Protein AF-A0A1U7WVB9-F1 (afdb_monomer_lite)

InterPro domains:
  IPR006947 Alliinase, EGF-like domain [PF04863] (45-99)
  IPR037029 Alliinase, N-terminal domain superfamily [G3DSA:2.10.25.30] (43-105)

Sequence (105 aa):
MAKIQRCNYVMYLLVLILLMMNIFFFIKELESKSKCSEQEKKKLSWSQRAAEEAEAVASISCSGHGKAYLDGLVVDGIPTCECYTCYAGPDCSLLIPNCSANAFD

Secondary structure (DSSP, 8-state):
-HHHHHHHHHHHHHHHHHHHHHHHHHHHHHHHHHHHHHHHHHH-TTTHHHHHHHHHHHTS--TTSEE--TTSPEETTEEPPEEPTTEESTTS-EEPTTPPP----

Structure (mmCIF, N/CA/C/O backbone):
data_AF-A0A1U7WVB9-F1
#
_entry.id   AF-A0A1U7WVB9-F1
#
loop_
_atom_site.group_PDB
_atom_site.id
_atom_site.type_symbol
_atom_site.label_atom_id
_atom_site.label_alt_id
_atom_site.label_comp_id
_atom_site.label_asym_id
_atom_site.label_entity_id
_atom_site.label_seq_id
_atom_site.pdbx_PDB_ins_code
_atom_site.Cartn_x
_atom_site.Cartn_y
_atom_site.Cartn_z
_atom_site.occupancy
_atom_site.B_iso_or_equiv
_atom_site.auth_seq_id
_atom_site.auth_comp_id
_atom_site.auth_asym_id
_atom_site.auth_atom_id
_atom_site.pdbx_PDB_model_num
ATOM 1 N N . MET A 1 1 ? 3.423 29.322 63.194 1.00 48.53 1 MET A N 1
ATOM 2 C CA . MET A 1 1 ? 3.518 27.995 62.539 1.00 48.53 1 MET A CA 1
ATOM 3 C C . MET A 1 1 ? 2.292 27.616 61.688 1.00 48.53 1 MET A C 1
ATOM 5 O O . MET A 1 1 ? 2.461 26.871 60.738 1.00 48.53 1 MET A O 1
ATOM 9 N N . ALA A 1 2 ? 1.094 28.188 61.900 1.00 54.06 2 ALA A N 1
ATOM 10 C CA . ALA A 1 2 ? -0.109 27.863 61.105 1.00 54.06 2 ALA A CA 1
ATOM 11 C C . ALA A 1 2 ? -0.097 28.309 59.617 1.00 54.06 2 ALA A C 1
ATOM 13 O O . ALA A 1 2 ? -0.727 27.671 58.779 1.00 54.06 2 ALA A O 1
ATOM 14 N N . LYS A 1 3 ? 0.622 29.387 59.255 1.00 50.75 3 LYS A N 1
ATOM 15 C CA . LYS A 1 3 ? 0.687 29.891 57.861 1.00 50.75 3 LYS A CA 1
ATOM 16 C C . LYS A 1 3 ? 1.484 28.978 56.918 1.00 50.75 3 LYS A C 1
ATOM 18 O O . LYS A 1 3 ? 1.063 28.759 55.791 1.00 50.75 3 LYS A O 1
ATOM 23 N N . ILE A 1 4 ? 2.592 28.411 57.398 1.00 57.38 4 ILE A N 1
ATOM 24 C CA . ILE A 1 4 ? 3.473 27.529 56.611 1.00 57.38 4 ILE A CA 1
ATOM 25 C C . ILE A 1 4 ? 2.785 26.188 56.322 1.00 57.38 4 ILE A C 1
ATOM 27 O O . ILE A 1 4 ? 2.832 25.694 55.200 1.00 57.38 4 ILE A O 1
ATOM 31 N N . GLN A 1 5 ? 2.056 25.651 57.302 1.00 59.81 5 GLN A N 1
ATOM 32 C CA . GLN A 1 5 ? 1.304 24.402 57.162 1.00 59.81 5 GLN A CA 1
ATOM 33 C C . GLN A 1 5 ? 0.111 24.545 56.199 1.00 59.81 5 GLN A C 1
ATOM 35 O O . GLN A 1 5 ? -0.175 23.634 55.425 1.00 59.81 5 GLN A O 1
ATOM 40 N N . ARG A 1 6 ? -0.526 25.726 56.170 1.00 61.47 6 ARG A N 1
ATOM 41 C CA . ARG A 1 6 ? -1.595 26.063 55.218 1.00 61.47 6 ARG A CA 1
ATOM 42 C C . ARG A 1 6 ? -1.070 26.237 53.788 1.00 61.47 6 ARG A C 1
ATOM 44 O O . ARG A 1 6 ? -1.713 25.753 52.866 1.00 61.47 6 ARG A O 1
ATOM 51 N N . CYS A 1 7 ? 0.101 26.852 53.598 1.00 64.69 7 CYS A N 1
ATOM 52 C CA . CYS A 1 7 ? 0.737 26.943 52.276 1.00 64.69 7 CYS A CA 1
ATOM 53 C C . CYS A 1 7 ? 1.144 25.570 51.735 1.00 64.69 7 CYS A C 1
ATOM 55 O O . CYS A 1 7 ? 0.901 25.288 50.568 1.00 64.69 7 CYS A O 1
ATOM 57 N N . ASN A 1 8 ? 1.698 24.696 52.579 1.00 73.31 8 ASN A N 1
ATOM 58 C CA . ASN A 1 8 ? 2.087 23.351 52.153 1.00 73.31 8 ASN A CA 1
ATOM 59 C C . ASN A 1 8 ? 0.863 22.510 51.734 1.00 73.31 8 ASN A C 1
ATOM 61 O O . ASN A 1 8 ? 0.893 21.819 50.721 1.00 73.31 8 ASN A O 1
ATOM 65 N N . TYR A 1 9 ? -0.254 22.648 52.458 1.00 83.62 9 TYR A N 1
ATOM 66 C CA . TYR A 1 9 ? -1.521 21.997 52.112 1.00 83.62 9 TYR A CA 1
ATOM 67 C C . TYR A 1 9 ? -2.126 22.519 50.799 1.00 83.62 9 TYR A C 1
ATOM 69 O O . TYR A 1 9 ? -2.590 21.731 49.978 1.00 83.62 9 TYR A O 1
ATO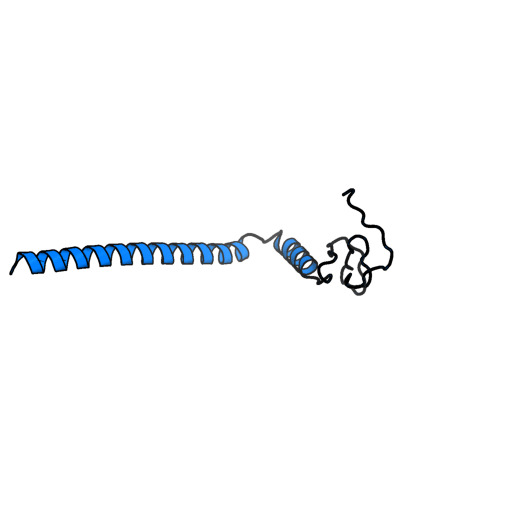M 77 N N . VAL A 1 10 ? -2.083 23.835 50.565 1.00 86.50 10 VAL A N 1
ATOM 78 C CA . VAL A 1 10 ? -2.564 24.442 49.310 1.00 86.50 10 VAL A CA 1
ATOM 79 C C . VAL A 1 10 ? -1.711 23.999 48.119 1.00 86.50 10 VAL A C 1
ATOM 81 O O . VAL A 1 10 ? -2.261 23.637 47.083 1.00 86.50 10 VAL A O 1
ATOM 84 N N . MET A 1 11 ? -0.385 23.960 48.267 1.00 85.88 11 MET A N 1
ATOM 85 C CA . MET A 1 11 ? 0.511 23.472 47.212 1.00 85.88 11 MET A CA 1
ATOM 86 C C . MET A 1 11 ? 0.264 21.995 46.894 1.00 85.88 11 MET A C 1
ATOM 88 O O . MET A 1 11 ? 0.180 21.625 45.725 1.00 85.88 11 MET A O 1
ATOM 92 N N . TYR A 1 12 ? 0.080 21.161 47.920 1.00 90.06 12 TYR A N 1
ATOM 93 C CA . TYR A 1 12 ? -0.239 19.745 47.748 1.00 9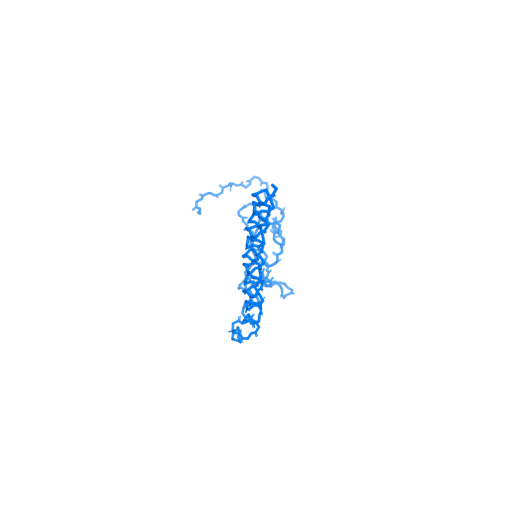0.06 12 TYR A CA 1
ATOM 94 C C . TYR A 1 12 ? -1.575 19.534 47.018 1.00 90.06 12 TYR A C 1
ATOM 96 O O . TYR A 1 12 ? -1.650 18.735 46.087 1.00 90.06 12 TYR A O 1
ATOM 104 N N . LEU A 1 13 ? -2.610 20.304 47.372 1.00 90.88 13 LEU A N 1
ATOM 105 C CA . LEU A 1 13 ? -3.906 20.271 46.687 1.00 90.88 13 LEU A CA 1
ATOM 106 C C . LEU A 1 13 ? -3.796 20.623 45.199 1.00 90.88 13 LEU A C 1
ATOM 108 O O . LEU A 1 13 ? -4.395 19.943 44.370 1.00 90.88 13 LEU A O 1
ATOM 112 N N . LEU A 1 14 ? -3.020 21.650 44.844 1.00 90.31 14 LEU A N 1
ATOM 113 C CA . LEU A 1 14 ? -2.834 22.049 43.445 1.00 90.31 14 LEU A CA 1
ATOM 114 C C . LEU A 1 14 ? -2.128 20.960 42.629 1.00 90.31 14 LEU A C 1
ATOM 116 O O . LEU A 1 14 ? -2.554 20.659 41.515 1.00 90.31 14 LEU A O 1
ATOM 120 N N . VAL A 1 15 ? -1.095 20.328 43.191 1.00 93.31 15 VAL A N 1
ATOM 121 C CA . VAL A 1 15 ? -0.387 19.217 42.533 1.00 93.31 15 VAL A CA 1
ATOM 122 C C . VAL A 1 15 ? -1.320 18.026 42.311 1.00 93.31 15 VAL A C 1
ATOM 124 O O . VAL A 1 15 ? -1.331 17.458 41.219 1.00 93.31 15 VAL A O 1
ATOM 127 N N . LEU A 1 16 ? -2.148 17.677 43.299 1.00 93.44 16 LEU A N 1
ATOM 128 C CA . LEU A 1 16 ? -3.133 16.604 43.152 1.00 93.44 16 LEU A CA 1
ATOM 129 C C . LEU A 1 16 ? -4.150 16.904 42.046 1.00 93.44 16 LEU A C 1
ATOM 131 O O . LEU A 1 16 ? -4.457 16.018 41.253 1.00 93.44 16 LEU A O 1
ATOM 135 N N . ILE A 1 17 ? -4.635 18.143 41.944 1.00 94.25 17 ILE A N 1
ATOM 136 C CA . ILE A 1 17 ? -5.577 18.536 40.886 1.00 94.25 17 ILE A CA 1
ATOM 137 C C . ILE A 1 17 ? -4.937 18.373 39.502 1.00 94.25 17 ILE A C 1
ATOM 139 O O . ILE A 1 17 ? -5.559 17.801 38.609 1.00 94.25 17 ILE A O 1
ATOM 143 N N . LEU A 1 18 ? -3.687 18.810 39.324 1.00 92.88 18 LEU A N 1
ATOM 144 C CA . LEU A 1 18 ? -2.971 18.662 38.052 1.00 92.88 18 LEU A CA 1
ATOM 145 C C . LEU A 1 18 ? -2.753 17.189 37.677 1.00 92.88 18 LEU A C 1
ATOM 147 O O . LEU A 1 18 ? -2.951 16.811 36.523 1.00 92.88 18 LEU A O 1
ATOM 151 N N . LEU A 1 19 ? -2.401 16.346 38.651 1.00 94.31 19 LEU A N 1
ATOM 152 C CA . LEU A 1 19 ? -2.256 14.905 38.437 1.00 94.31 19 LEU A CA 1
ATOM 153 C C . LEU A 1 19 ? -3.580 14.261 38.017 1.00 94.31 19 LEU A C 1
ATOM 155 O O . LEU A 1 19 ? -3.603 13.502 37.052 1.00 94.31 19 LEU A O 1
ATOM 159 N N . MET A 1 20 ? -4.685 14.601 38.682 1.00 94.69 20 MET A N 1
ATOM 160 C CA . MET A 1 20 ? -6.006 14.058 38.353 1.00 94.69 20 MET A CA 1
ATOM 161 C C . MET A 1 20 ? -6.471 14.470 36.953 1.00 94.69 20 MET A C 1
ATOM 163 O O . MET A 1 20 ? -7.012 13.635 36.230 1.00 94.69 20 MET A O 1
ATOM 167 N N . MET A 1 21 ? -6.227 15.719 36.544 1.00 91.56 21 MET A N 1
ATOM 168 C CA . MET A 1 21 ? -6.575 16.190 35.198 1.00 91.56 21 MET A CA 1
ATOM 169 C C . MET A 1 21 ? -5.754 15.484 34.115 1.00 91.56 21 MET A C 1
ATOM 171 O O . MET A 1 21 ? -6.319 15.044 33.114 1.00 91.56 21 MET A O 1
ATOM 175 N N . ASN A 1 22 ? -4.448 15.300 34.335 1.00 91.50 22 ASN A N 1
ATOM 176 C CA . ASN A 1 22 ? -3.597 14.542 33.416 1.00 91.50 22 ASN A CA 1
ATOM 177 C C . ASN A 1 22 ? -4.043 13.078 33.320 1.00 91.50 22 ASN A C 1
ATOM 179 O O . ASN A 1 22 ? -4.215 12.566 32.218 1.00 91.50 22 ASN A O 1
ATOM 183 N N . ILE A 1 23 ? -4.290 12.412 34.453 1.00 94.75 23 ILE A N 1
ATOM 184 C CA . ILE A 1 23 ? -4.767 11.021 34.483 1.00 94.75 23 ILE A CA 1
ATOM 185 C C . ILE A 1 23 ? -6.104 10.893 33.747 1.00 94.75 23 ILE A C 1
ATOM 187 O O . ILE A 1 23 ? -6.272 9.986 32.936 1.00 94.75 23 ILE A O 1
ATOM 191 N N . PHE A 1 24 ? -7.041 11.815 33.975 1.00 94.31 24 PHE A N 1
ATOM 192 C CA . PHE A 1 24 ? -8.323 11.826 33.276 1.00 94.31 24 PHE A CA 1
ATOM 193 C C . PHE A 1 24 ? -8.151 11.978 31.759 1.00 94.31 24 PHE A C 1
ATOM 195 O O . PHE A 1 24 ? -8.770 11.232 30.999 1.00 94.31 24 PHE A O 1
ATOM 202 N N . PHE A 1 25 ? -7.281 12.891 31.318 1.00 91.00 25 PHE A N 1
ATOM 203 C CA . PHE A 1 25 ? -6.965 13.084 29.903 1.00 91.00 25 PHE A CA 1
ATOM 204 C C . 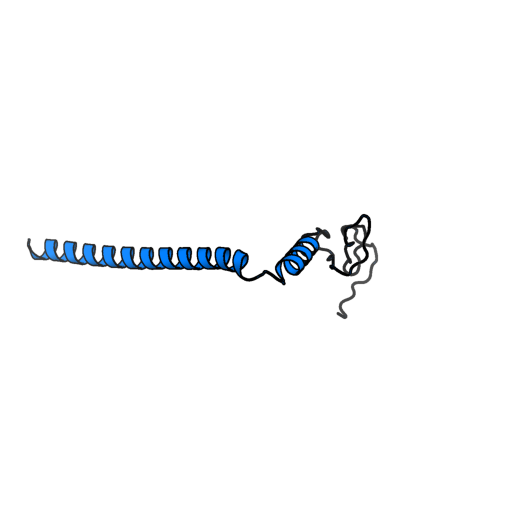PHE A 1 25 ? -6.380 11.810 29.276 1.00 91.00 25 PHE A C 1
ATOM 206 O O . PHE A 1 25 ? -6.887 11.338 28.258 1.00 91.00 25 PHE A O 1
ATOM 213 N N . PHE A 1 26 ? -5.396 11.187 29.934 1.00 88.62 26 PHE A N 1
ATOM 214 C CA . PHE A 1 26 ? -4.802 9.927 29.480 1.00 88.62 26 PHE A CA 1
ATOM 215 C C . PHE A 1 26 ? -5.824 8.784 29.408 1.00 88.62 26 PHE A C 1
ATOM 217 O O . PHE A 1 26 ? -5.835 8.040 28.429 1.00 88.62 26 PHE A O 1
ATOM 224 N N . ILE A 1 27 ? -6.715 8.648 30.398 1.00 90.00 27 ILE A N 1
ATOM 225 C CA . ILE A 1 27 ? -7.775 7.625 30.381 1.00 90.00 27 ILE A CA 1
ATOM 226 C C . ILE A 1 27 ? -8.724 7.854 29.201 1.00 90.00 27 ILE A C 1
ATOM 228 O O . ILE A 1 27 ? -9.081 6.898 28.514 1.00 90.00 27 ILE A O 1
ATOM 232 N N . LYS A 1 28 ? -9.107 9.106 28.925 1.00 89.81 28 LYS A N 1
ATOM 233 C CA . LYS A 1 28 ? -9.982 9.429 27.790 1.00 89.81 28 LYS A CA 1
ATOM 234 C C . LYS A 1 28 ? -9.327 9.179 26.441 1.00 89.81 28 LYS A C 1
ATOM 236 O O . LYS A 1 28 ? -10.000 8.706 25.528 1.00 89.81 28 LYS A O 1
ATOM 241 N N . GLU A 1 29 ? -8.030 9.422 26.317 1.00 83.69 29 GLU A N 1
ATOM 242 C CA . GLU A 1 29 ? -7.295 9.096 25.097 1.00 83.69 29 GLU A CA 1
ATOM 243 C C . GLU A 1 29 ? -7.176 7.580 24.874 1.00 83.69 29 GLU A C 1
ATOM 245 O O . GLU A 1 29 ? -7.365 7.101 23.753 1.00 83.69 29 GLU A O 1
ATOM 250 N N . LEU A 1 30 ? -6.951 6.805 25.938 1.00 79.88 30 LEU A N 1
ATOM 251 C CA . LEU A 1 30 ? -6.943 5.341 25.867 1.00 79.88 30 LEU A CA 1
ATOM 252 C C . LEU A 1 30 ? -8.328 4.770 25.518 1.00 79.88 30 LEU A C 1
ATOM 254 O O . LEU A 1 30 ? -8.421 3.858 24.698 1.00 79.88 30 LEU A O 1
ATOM 258 N N . GLU A 1 31 ? -9.401 5.336 26.077 1.00 78.94 31 GLU A N 1
ATOM 259 C CA . GLU A 1 31 ? -10.790 4.969 25.761 1.00 78.94 31 GLU A CA 1
ATOM 260 C C . GLU A 1 31 ? -11.165 5.332 24.310 1.00 78.94 31 GLU A C 1
ATOM 262 O O . GLU A 1 31 ? -11.883 4.593 23.640 1.00 78.94 31 GLU A O 1
ATOM 267 N N . SER A 1 32 ? -10.643 6.444 23.786 1.00 72.06 32 SER A N 1
ATOM 268 C CA . SER A 1 32 ? -10.823 6.839 22.383 1.00 72.06 32 SER A CA 1
ATOM 269 C C . SER A 1 32 ? -10.144 5.853 21.423 1.00 72.06 32 SER A C 1
ATOM 271 O O . SER A 1 32 ? -10.771 5.374 20.476 1.00 72.06 32 SER A O 1
ATOM 273 N N . LYS A 1 33 ? -8.891 5.463 21.705 1.00 71.25 33 LYS A N 1
ATOM 274 C CA . LYS A 1 33 ? -8.147 4.489 20.885 1.00 71.25 33 LYS A CA 1
ATOM 275 C C . LYS A 1 33 ? -8.781 3.096 20.890 1.00 71.25 33 LYS A C 1
ATOM 277 O O . LYS A 1 33 ? -8.832 2.457 19.841 1.00 71.25 33 LYS A O 1
ATOM 282 N N . SER A 1 34 ? -9.290 2.625 22.031 1.00 63.69 34 SER A N 1
ATOM 283 C CA . SER A 1 34 ? -9.961 1.317 22.106 1.00 63.69 34 SER A CA 1
ATOM 284 C C . SER A 1 34 ? -11.279 1.294 21.326 1.00 63.69 34 SER A C 1
ATOM 286 O O . SER A 1 34 ? -11.605 0.298 20.682 1.00 63.69 34 SER A O 1
ATOM 288 N N . LYS A 1 35 ? -12.009 2.413 21.307 1.00 58.47 35 LYS A N 1
ATOM 289 C CA . LYS A 1 35 ? -13.257 2.542 20.550 1.00 58.47 35 LYS A CA 1
ATOM 290 C C . LYS A 1 35 ? -13.035 2.507 19.038 1.00 58.47 35 LYS A C 1
ATOM 292 O O . LYS A 1 35 ? -13.888 1.977 18.330 1.00 58.47 35 LYS A O 1
ATOM 297 N N . CYS A 1 36 ? -11.901 3.019 18.551 1.00 56.34 36 CYS A N 1
ATOM 298 C CA . CYS A 1 36 ? -11.516 2.904 17.142 1.00 56.34 36 CYS A CA 1
ATOM 299 C C . CYS A 1 36 ? -11.283 1.443 16.738 1.00 56.34 36 CYS A C 1
ATOM 301 O O . CYS A 1 36 ? -11.859 1.014 15.744 1.00 56.34 36 CYS A O 1
ATOM 303 N N . SER A 1 37 ? -10.565 0.650 17.545 1.00 56.38 37 SER A N 1
ATOM 304 C CA . SER A 1 37 ? -10.307 -0.759 17.200 1.00 56.38 37 SER A CA 1
ATOM 305 C C . SER A 1 37 ? -11.558 -1.643 17.288 1.00 56.38 37 SER A C 1
ATOM 307 O O . SER A 1 37 ? -11.723 -2.579 16.502 1.00 56.38 37 SER A O 1
ATOM 309 N N . GLU A 1 38 ? -12.492 -1.342 18.199 1.00 52.19 38 GLU A N 1
ATOM 310 C CA . GLU A 1 38 ? -13.762 -2.072 18.272 1.00 52.19 38 GLU A CA 1
ATOM 311 C C . GLU A 1 38 ? -14.765 -1.620 17.192 1.00 52.19 38 GLU A C 1
ATOM 313 O O . GLU A 1 38 ? -15.519 -2.444 16.664 1.00 52.19 38 GLU A O 1
ATOM 318 N N . GLN A 1 39 ? -14.762 -0.339 16.800 1.00 51.75 39 GLN A N 1
ATOM 319 C CA . GLN A 1 39 ? -15.550 0.133 15.656 1.00 51.75 39 GLN A CA 1
ATOM 320 C C . GLN A 1 39 ? -15.021 -0.381 14.317 1.00 51.75 39 GLN A C 1
ATOM 322 O O . GLN A 1 39 ? -15.850 -0.689 13.464 1.00 51.75 39 GLN A O 1
ATOM 327 N N . GLU A 1 40 ? -13.707 -0.510 14.129 1.00 54.31 40 GLU A N 1
ATOM 328 C CA . GLU A 1 40 ? -13.119 -1.112 12.923 1.00 54.31 40 GLU A CA 1
ATOM 329 C C . GLU A 1 40 ? -13.641 -2.536 12.707 1.00 54.31 40 GLU A C 1
ATOM 331 O O . GLU A 1 40 ? -14.118 -2.859 11.621 1.00 54.31 40 GLU A O 1
ATOM 336 N N . LYS A 1 41 ? -13.704 -3.348 13.770 1.00 55.09 41 LYS A N 1
ATOM 337 C CA . LYS A 1 41 ? -14.237 -4.720 13.692 1.00 55.09 41 LYS A CA 1
ATOM 338 C C . LYS A 1 41 ? -15.747 -4.804 13.450 1.00 55.09 41 LYS A C 1
ATOM 340 O O . LYS A 1 41 ? -16.213 -5.804 12.915 1.00 55.09 41 LYS A O 1
ATOM 345 N N . LYS A 1 42 ? -16.533 -3.803 13.867 1.00 59.03 42 LYS A N 1
ATOM 346 C CA . LYS A 1 42 ? -18.010 -3.826 13.762 1.00 59.03 42 LYS A CA 1
ATOM 347 C C . LYS A 1 42 ? -18.586 -3.028 12.581 1.00 59.03 42 LYS A C 1
ATOM 349 O O . LYS A 1 42 ? -19.760 -3.227 12.278 1.00 59.03 42 LYS A O 1
ATOM 354 N N . LYS A 1 43 ? -17.836 -2.127 11.925 1.00 60.22 43 LYS A N 1
ATOM 355 C CA . LYS A 1 43 ? -18.378 -1.203 10.896 1.00 60.22 43 LYS A CA 1
ATOM 356 C C . LYS A 1 43 ? -17.909 -1.432 9.455 1.00 60.22 43 LYS A C 1
ATOM 358 O O . LYS A 1 43 ? -18.515 -0.853 8.559 1.00 60.22 43 LYS A O 1
ATOM 363 N N . LEU A 1 44 ? -16.907 -2.271 9.200 1.00 61.12 44 LEU A N 1
ATOM 364 C CA . LEU A 1 44 ? -16.375 -2.500 7.847 1.00 61.12 44 LEU A CA 1
ATOM 365 C C . LEU A 1 44 ? -16.963 -3.742 7.149 1.00 61.12 44 LEU A C 1
ATOM 367 O O . LEU A 1 44 ? -16.289 -4.346 6.336 1.00 61.12 44 LEU A O 1
ATOM 371 N N . SER A 1 45 ? -18.207 -4.163 7.403 1.00 75.56 45 SER A N 1
ATOM 372 C CA . SER A 1 45 ? -18.656 -5.489 6.922 1.00 75.56 45 SER A CA 1
ATOM 373 C C . SER A 1 45 ? -18.579 -5.696 5.399 1.00 75.56 45 SER A C 1
ATOM 375 O O . SER A 1 45 ? -18.237 -6.788 4.957 1.00 75.56 45 SER A O 1
ATOM 377 N N . TRP A 1 46 ? -18.877 -4.673 4.590 1.00 85.62 46 TRP A N 1
ATOM 378 C CA . TRP A 1 46 ? -18.853 -4.797 3.126 1.00 85.62 46 TRP A CA 1
ATOM 379 C C . TRP A 1 46 ? -17.489 -4.447 2.516 1.00 85.62 46 TRP A C 1
ATOM 381 O O . TRP A 1 46 ? -17.108 -5.031 1.505 1.00 85.62 46 TRP A O 1
ATOM 391 N N . SER A 1 47 ? -16.760 -3.499 3.113 1.00 89.88 47 SER A N 1
ATOM 392 C CA . SER A 1 47 ? -15.491 -2.989 2.582 1.00 89.88 47 SER A CA 1
ATOM 393 C C . SER A 1 47 ? -14.268 -3.672 3.178 1.00 89.88 47 SER A C 1
ATOM 395 O O . SER A 1 47 ? -13.179 -3.477 2.655 1.00 89.88 47 SER A O 1
ATOM 397 N N . GLN A 1 48 ? -14.420 -4.467 4.241 1.00 87.00 48 GLN A N 1
ATOM 398 C CA . GLN A 1 48 ? -13.308 -5.127 4.925 1.00 87.00 48 GLN A CA 1
ATOM 399 C C . GLN A 1 48 ? -12.475 -5.956 3.954 1.00 87.00 48 GLN A C 1
ATOM 401 O O . GLN A 1 48 ? -11.273 -5.755 3.880 1.00 87.00 48 GLN A O 1
ATOM 406 N N . ARG A 1 49 ? -13.112 -6.813 3.150 1.00 90.00 49 ARG A N 1
ATOM 407 C CA . ARG A 1 49 ? -12.385 -7.629 2.173 1.00 90.00 49 ARG A CA 1
ATOM 408 C C . ARG A 1 49 ? -11.626 -6.775 1.153 1.00 90.00 49 ARG A C 1
ATOM 410 O O . ARG A 1 49 ? -10.480 -7.067 0.849 1.00 90.00 49 ARG A O 1
ATOM 417 N N . ALA A 1 50 ? -12.253 -5.709 0.654 1.00 92.38 50 ALA A N 1
ATOM 418 C CA . ALA A 1 50 ? -11.612 -4.809 -0.301 1.00 92.38 50 ALA A CA 1
ATOM 419 C C . ALA A 1 50 ? -10.423 -4.056 0.324 1.00 92.38 50 ALA A C 1
ATOM 421 O O . ALA A 1 50 ? -9.405 -3.861 -0.332 1.00 92.38 50 ALA A O 1
ATOM 422 N N . ALA A 1 51 ? -10.541 -3.652 1.592 1.00 92.00 51 ALA A N 1
ATOM 423 C CA . ALA A 1 51 ? -9.462 -3.011 2.334 1.00 92.00 51 ALA A CA 1
ATOM 424 C C . ALA A 1 51 ? -8.308 -3.988 2.606 1.00 92.00 51 ALA A C 1
ATOM 426 O O . ALA A 1 51 ? -7.163 -3.645 2.341 1.00 92.00 51 ALA A O 1
ATOM 427 N N . GLU A 1 52 ? -8.607 -5.213 3.046 1.00 92.38 52 GLU A N 1
ATOM 428 C CA . GLU A 1 52 ? -7.612 -6.269 3.274 1.00 92.38 52 GLU A CA 1
ATOM 429 C C . GLU A 1 52 ? -6.841 -6.605 1.989 1.00 92.38 52 GLU A C 1
ATOM 431 O O . GLU A 1 52 ? -5.616 -6.703 2.011 1.00 92.38 52 GLU A O 1
ATOM 436 N N . GLU A 1 53 ? -7.535 -6.731 0.853 1.00 93.50 53 GLU A N 1
ATOM 437 C CA . GLU A 1 53 ? -6.901 -6.966 -0.448 1.00 93.50 53 GLU A CA 1
ATOM 438 C C . GLU A 1 53 ? -6.014 -5.771 -0.859 1.00 93.50 53 GLU A C 1
ATOM 440 O O . GLU A 1 53 ? -4.870 -5.969 -1.277 1.00 93.50 53 GLU A O 1
ATOM 445 N N . ALA A 1 54 ? -6.485 -4.530 -0.686 1.00 95.06 54 ALA A N 1
ATOM 446 C CA . ALA A 1 54 ? -5.707 -3.328 -0.998 1.00 95.06 54 ALA A CA 1
ATOM 447 C C . ALA A 1 54 ? -4.452 -3.185 -0.121 1.00 95.06 54 ALA A C 1
ATOM 449 O O . ALA A 1 54 ? -3.376 -2.868 -0.628 1.00 95.06 54 ALA A O 1
ATOM 450 N N . GLU A 1 55 ? -4.570 -3.440 1.182 1.00 95.25 55 GLU A N 1
ATOM 451 C CA . GLU A 1 55 ? -3.449 -3.410 2.125 1.00 95.25 55 GLU A CA 1
ATOM 452 C C . GLU A 1 55 ? -2.440 -4.524 1.836 1.00 95.25 55 GLU A C 1
ATOM 454 O O . GLU A 1 55 ? -1.232 -4.278 1.856 1.00 95.25 55 GLU A O 1
ATOM 459 N N . ALA A 1 56 ? -2.914 -5.729 1.501 1.00 95.25 56 ALA A N 1
ATOM 460 C CA . ALA A 1 56 ? -2.051 -6.843 1.125 1.00 95.25 56 ALA A CA 1
ATOM 461 C C . ALA A 1 56 ? -1.204 -6.500 -0.108 1.00 95.25 56 ALA A C 1
ATOM 463 O O . ALA A 1 56 ? 0.013 -6.683 -0.082 1.00 95.25 56 ALA A O 1
ATOM 464 N N . VAL A 1 57 ? -1.808 -5.936 -1.157 1.00 96.25 57 VAL A N 1
ATOM 465 C CA . VAL A 1 57 ? -1.069 -5.525 -2.362 1.00 96.25 57 VAL A CA 1
ATOM 466 C C . VAL A 1 57 ? -0.130 -4.352 -2.083 1.00 96.25 57 VAL A C 1
ATOM 468 O O . VAL A 1 57 ? 1.020 -4.376 -2.518 1.00 96.25 57 VAL A O 1
ATOM 471 N N . ALA A 1 58 ? -0.562 -3.363 -1.299 1.00 95.56 58 ALA A N 1
ATOM 472 C CA . ALA A 1 58 ? 0.288 -2.238 -0.906 1.00 95.56 58 ALA A CA 1
ATOM 473 C C . ALA A 1 58 ? 1.500 -2.667 -0.057 1.00 95.56 58 ALA A C 1
ATOM 475 O O . ALA A 1 58 ? 2.499 -1.949 -0.007 1.00 95.56 58 ALA A O 1
ATOM 476 N N . SER A 1 59 ? 1.426 -3.828 0.604 1.00 95.81 59 SER A N 1
ATOM 477 C CA . SER A 1 59 ? 2.522 -4.393 1.399 1.00 95.81 59 SER A CA 1
ATOM 478 C C . SER A 1 59 ? 3.592 -5.125 0.575 1.00 95.81 59 SER A C 1
ATOM 480 O O . SER A 1 59 ? 4.649 -5.458 1.116 1.00 95.81 59 SER A O 1
ATOM 482 N N . ILE A 1 60 ? 3.354 -5.365 -0.721 1.00 95.69 60 ILE A N 1
ATOM 483 C CA . ILE A 1 60 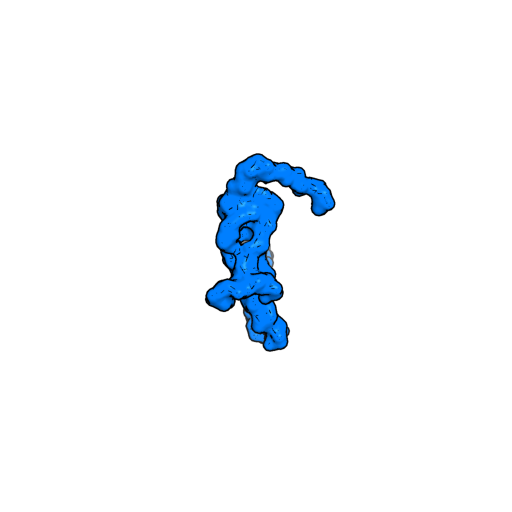? 4.328 -6.007 -1.613 1.00 95.69 60 ILE A CA 1
ATOM 484 C C . ILE A 1 60 ? 5.571 -5.118 -1.732 1.00 95.69 60 ILE A C 1
ATOM 486 O O . ILE A 1 60 ? 5.496 -3.936 -2.070 1.00 95.69 60 ILE A O 1
ATOM 490 N N . SER A 1 61 ? 6.741 -5.695 -1.451 1.00 95.56 61 SER A N 1
ATOM 491 C CA . SER A 1 61 ? 8.005 -4.964 -1.516 1.00 95.56 61 SER A CA 1
ATOM 492 C C . SER A 1 61 ? 8.502 -4.860 -2.959 1.00 95.56 61 SER A C 1
ATOM 494 O O . SER A 1 61 ? 8.949 -5.846 -3.536 1.00 95.56 61 SER A O 1
ATOM 496 N N . CYS A 1 62 ? 8.461 -3.648 -3.514 1.00 97.19 62 CYS A N 1
ATOM 497 C CA . CYS A 1 62 ? 9.027 -3.307 -4.825 1.00 97.19 62 CYS A CA 1
ATOM 498 C C . CYS A 1 62 ? 10.323 -2.487 -4.687 1.00 97.19 62 CYS A C 1
ATOM 500 O O . CYS A 1 62 ? 10.523 -1.494 -5.392 1.00 97.19 62 CYS A O 1
ATOM 502 N N . SER A 1 63 ? 11.148 -2.823 -3.685 1.00 96.25 63 SER A N 1
ATOM 503 C CA . SER A 1 63 ? 12.470 -2.230 -3.412 1.00 96.25 63 SER A CA 1
ATOM 504 C C . SER A 1 63 ? 12.525 -0.693 -3.335 1.00 96.25 63 SER A C 1
ATOM 506 O O . SER A 1 63 ? 13.586 -0.093 -3.457 1.00 96.25 63 SER A O 1
ATOM 508 N N . GLY A 1 64 ? 11.382 -0.033 -3.107 1.00 96.12 64 GLY A N 1
ATOM 509 C CA . GLY A 1 64 ? 11.256 1.432 -3.097 1.00 96.12 64 GLY A CA 1
ATOM 510 C C . GLY A 1 64 ? 11.268 2.088 -4.485 1.00 96.12 64 GLY A C 1
ATOM 511 O O . GLY A 1 64 ? 11.162 3.310 -4.584 1.00 96.12 64 GLY A O 1
ATOM 512 N N . HIS A 1 65 ? 11.355 1.293 -5.550 1.00 96.62 65 HIS A N 1
ATOM 513 C CA . HIS A 1 65 ? 11.491 1.742 -6.937 1.00 96.62 65 HIS A CA 1
ATOM 514 C C . HIS A 1 65 ? 10.303 1.337 -7.816 1.00 96.62 65 HIS A C 1
ATOM 516 O O . HIS A 1 65 ? 10.386 1.372 -9.041 1.00 96.62 65 HIS A O 1
ATOM 522 N N . GLY A 1 66 ? 9.192 0.963 -7.189 1.00 96.06 66 GLY A N 1
ATOM 523 C CA . GLY A 1 66 ? 7.952 0.618 -7.861 1.00 96.06 66 GLY A CA 1
ATOM 524 C C . GLY A 1 66 ? 6.798 0.470 -6.882 1.00 96.06 66 GLY A C 1
ATOM 525 O O . GLY A 1 66 ? 6.948 0.707 -5.677 1.00 96.06 66 GLY A O 1
ATOM 526 N N . LYS A 1 67 ? 5.643 0.079 -7.412 1.00 96.38 67 LYS A N 1
ATOM 527 C CA . LYS A 1 67 ? 4.419 -0.221 -6.660 1.00 96.38 67 LYS A CA 1
ATOM 528 C C . LYS A 1 67 ? 3.702 -1.403 -7.300 1.00 96.38 67 LYS A C 1
ATOM 530 O O . LYS A 1 67 ? 3.782 -1.576 -8.507 1.00 96.38 67 LYS A O 1
ATOM 535 N N . ALA A 1 68 ? 2.984 -2.187 -6.507 1.00 96.75 68 ALA A N 1
ATOM 536 C CA . ALA A 1 68 ? 2.041 -3.176 -7.018 1.00 96.75 68 ALA A CA 1
ATOM 537 C C . ALA A 1 68 ? 0.612 -2.623 -6.915 1.00 96.75 68 ALA A C 1
ATOM 539 O O . ALA A 1 68 ? 0.302 -1.869 -5.988 1.00 96.75 68 ALA A O 1
ATOM 540 N N . TYR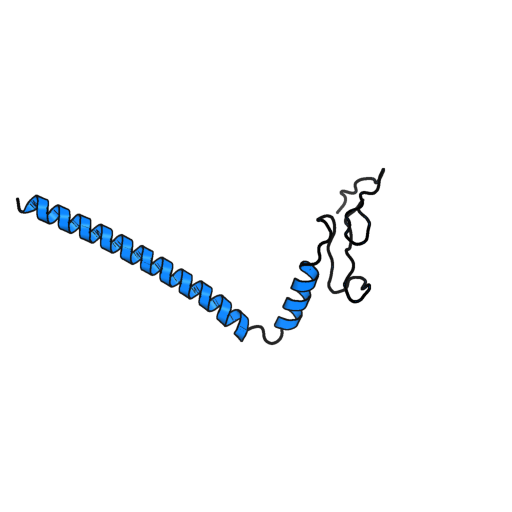 A 1 69 ? -0.254 -3.013 -7.849 1.00 96.00 69 TYR A N 1
ATOM 541 C CA . TYR A 1 69 ? -1.663 -2.616 -7.879 1.00 96.00 69 TYR A CA 1
ATOM 542 C C . TYR A 1 69 ? -2.574 -3.841 -7.922 1.00 96.00 69 TYR A C 1
ATOM 544 O O . TYR A 1 69 ? -2.172 -4.907 -8.387 1.00 96.00 69 TYR A O 1
ATOM 552 N N . LEU A 1 70 ? -3.798 -3.699 -7.403 1.00 95.75 70 LEU A N 1
ATOM 553 C CA . LEU A 1 70 ? -4.782 -4.790 -7.332 1.00 95.75 70 LEU A CA 1
ATOM 554 C C . LEU A 1 70 ? -5.144 -5.342 -8.716 1.00 95.75 70 LEU A C 1
ATOM 556 O O . LEU A 1 70 ? -5.415 -6.529 -8.865 1.00 95.75 70 LEU A O 1
ATOM 560 N N . ASP A 1 71 ? -5.145 -4.464 -9.708 1.00 94.75 71 ASP A N 1
ATOM 561 C CA . ASP A 1 71 ? -5.425 -4.704 -11.119 1.00 94.75 71 ASP A CA 1
ATOM 562 C C . ASP A 1 71 ? -4.154 -4.865 -11.970 1.00 94.75 71 ASP A C 1
ATOM 564 O O . ASP A 1 71 ? -4.237 -4.956 -13.195 1.00 94.75 71 ASP A O 1
ATOM 568 N N . GLY A 1 72 ? -2.985 -4.931 -11.327 1.00 92.62 72 GLY A N 1
ATOM 569 C CA . GLY A 1 72 ? -1.713 -5.177 -11.993 1.00 92.62 72 GLY A CA 1
ATOM 570 C C . GLY A 1 72 ? -1.638 -6.574 -12.615 1.00 92.62 72 GLY A C 1
ATOM 571 O O . GLY A 1 72 ? -2.428 -7.475 -12.319 1.00 92.62 72 GLY A O 1
ATOM 572 N N . LEU A 1 73 ? -0.644 -6.778 -13.481 1.00 93.44 73 LEU A N 1
ATOM 573 C CA . LEU A 1 73 ? -0.371 -8.094 -14.058 1.00 93.44 73 LEU A CA 1
ATOM 574 C C . LEU A 1 73 ? -0.078 -9.111 -12.944 1.00 93.44 73 LEU A C 1
ATOM 576 O O . LEU A 1 73 ? 0.757 -8.867 -12.082 1.00 93.44 73 LEU A O 1
ATOM 580 N N . VAL A 1 74 ? -0.740 -10.268 -12.972 1.00 94.12 74 VAL A N 1
ATOM 581 C CA . VAL A 1 74 ? -0.590 -11.303 -11.939 1.00 94.12 74 VAL A CA 1
ATOM 582 C C . VAL A 1 74 ? 0.320 -12.422 -12.437 1.00 94.12 74 VAL A C 1
ATOM 584 O O . VAL A 1 74 ? 0.043 -13.041 -13.466 1.00 94.12 74 VAL A O 1
ATOM 587 N N . VAL A 1 75 ? 1.376 -12.721 -11.680 1.00 90.81 75 VAL A N 1
ATOM 588 C CA . VAL A 1 75 ? 2.283 -13.857 -11.906 1.00 90.81 75 VAL A CA 1
ATOM 589 C C . VAL A 1 75 ? 2.314 -14.692 -10.629 1.00 90.81 75 VAL A C 1
ATOM 591 O O . VAL A 1 75 ? 2.443 -14.153 -9.535 1.00 90.81 75 VAL A O 1
ATOM 594 N N . ASP A 1 76 ? 2.106 -16.004 -10.750 1.00 90.19 76 ASP A N 1
ATOM 595 C CA . ASP A 1 76 ? 2.023 -16.936 -9.611 1.00 90.19 76 ASP A CA 1
ATOM 596 C C . ASP A 1 76 ? 0.995 -16.540 -8.529 1.00 90.19 76 ASP A C 1
ATOM 598 O O . ASP A 1 76 ? 1.133 -16.863 -7.351 1.00 90.19 76 ASP A O 1
ATOM 602 N N . GLY A 1 77 ? -0.073 -15.845 -8.935 1.00 89.38 77 GLY A N 1
ATOM 603 C CA . GLY A 1 77 ? -1.143 -15.403 -8.036 1.00 89.38 77 GLY A CA 1
ATOM 604 C C . GLY A 1 77 ? -0.841 -14.119 -7.259 1.00 89.38 77 GLY A C 1
ATOM 605 O O . GLY A 1 77 ? -1.663 -13.722 -6.436 1.00 89.38 77 GLY A O 1
ATOM 606 N N . ILE A 1 78 ? 0.288 -13.455 -7.525 1.00 90.00 78 ILE A N 1
ATOM 607 C CA . ILE A 1 78 ? 0.684 -12.192 -6.892 1.00 90.00 78 ILE A CA 1
ATOM 608 C C . ILE A 1 78 ? 0.790 -11.097 -7.971 1.00 90.00 78 ILE A C 1
ATOM 610 O O . ILE A 1 78 ? 1.371 -11.350 -9.032 1.00 90.00 78 ILE A O 1
ATOM 614 N N . PRO A 1 79 ? 0.244 -9.886 -7.748 1.00 94.75 79 PRO A N 1
ATOM 615 C CA . PRO A 1 79 ? 0.456 -8.767 -8.660 1.00 94.75 79 PRO A CA 1
ATOM 616 C C . PRO A 1 79 ? 1.937 -8.386 -8.745 1.00 94.75 79 PRO A C 1
ATOM 618 O O . PRO A 1 79 ? 2.617 -8.251 -7.726 1.00 94.75 79 PRO A O 1
ATOM 621 N N . THR A 1 80 ? 2.443 -8.206 -9.959 1.00 95.38 80 THR A N 1
ATOM 622 C CA . THR A 1 80 ? 3.830 -7.811 -10.210 1.00 95.38 80 THR A CA 1
ATOM 623 C C . THR A 1 80 ? 4.054 -6.341 -9.892 1.00 95.38 80 THR A C 1
ATOM 625 O O . THR A 1 80 ? 3.156 -5.515 -10.052 1.00 95.38 80 THR A O 1
ATOM 628 N N . CYS A 1 81 ? 5.283 -6.002 -9.513 1.00 96.81 81 CYS A N 1
ATOM 629 C CA . CYS A 1 81 ? 5.685 -4.617 -9.332 1.00 96.81 81 CYS A CA 1
ATOM 630 C C . CYS A 1 81 ? 5.712 -3.856 -10.664 1.00 96.81 81 CYS A C 1
ATOM 632 O O . CYS A 1 81 ? 6.360 -4.270 -11.626 1.00 96.81 81 CYS A O 1
ATOM 634 N N . GLU A 1 82 ? 5.065 -2.698 -10.687 1.00 96.19 82 GLU A N 1
ATOM 635 C CA . GLU A 1 82 ? 5.231 -1.678 -11.713 1.00 96.19 82 GLU A CA 1
ATOM 636 C C . GLU A 1 82 ? 6.353 -0.730 -11.291 1.00 96.19 82 GLU A C 1
ATOM 638 O O . GLU A 1 82 ? 6.254 -0.011 -10.291 1.00 96.19 82 GLU A O 1
ATOM 643 N N . CYS A 1 83 ? 7.454 -0.771 -12.037 1.00 96.44 83 CYS A N 1
ATOM 644 C CA . CYS A 1 83 ? 8.664 -0.027 -11.715 1.00 96.44 83 CYS A CA 1
ATOM 645 C C . CYS A 1 83 ? 8.606 1.418 -12.206 1.00 96.44 83 CYS A C 1
ATOM 647 O O . CYS A 1 83 ? 8.054 1.720 -13.264 1.00 96.44 83 CYS A O 1
ATOM 649 N N . TYR A 1 84 ? 9.247 2.311 -11.457 1.00 94.50 84 TYR A N 1
ATOM 650 C CA . TYR A 1 84 ? 9.508 3.671 -11.905 1.00 94.50 84 TYR A CA 1
ATOM 651 C C . TYR A 1 84 ? 10.510 3.693 -13.061 1.00 94.50 84 TYR A C 1
ATOM 653 O O . TYR A 1 84 ? 11.262 2.743 -13.298 1.00 94.50 84 TYR A O 1
ATO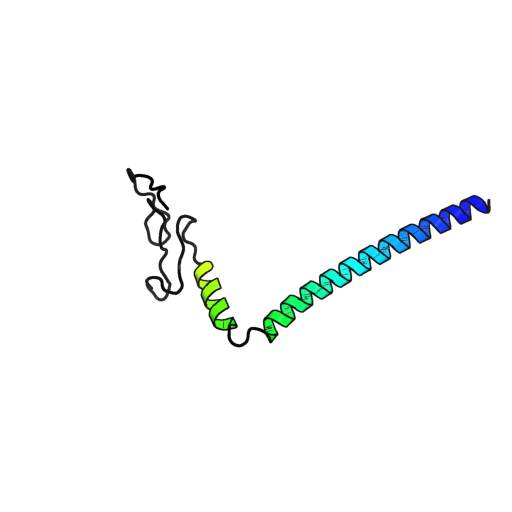M 661 N N . THR A 1 85 ? 10.556 4.825 -13.761 1.00 94.31 85 THR A N 1
ATOM 662 C CA . THR A 1 85 ? 11.488 5.059 -14.864 1.00 94.31 85 THR A CA 1
ATOM 663 C C . THR A 1 85 ? 12.927 4.709 -14.468 1.00 94.31 85 THR A C 1
ATOM 665 O O . THR A 1 85 ? 13.405 5.106 -13.407 1.00 94.31 85 THR A O 1
ATOM 668 N N . CYS A 1 86 ? 13.621 3.987 -15.352 1.00 95.44 86 CYS A N 1
ATOM 669 C CA . CYS A 1 86 ? 14.987 3.480 -15.179 1.00 95.44 86 CYS A CA 1
ATOM 670 C C . CYS A 1 86 ? 15.181 2.322 -14.185 1.00 95.44 86 CYS A C 1
ATOM 672 O O . CYS A 1 86 ? 16.328 1.931 -13.968 1.00 95.44 86 CYS A O 1
ATOM 674 N N . TYR A 1 87 ? 14.113 1.726 -13.651 1.00 96.38 87 TYR A N 1
ATOM 675 C CA . TYR A 1 87 ? 14.188 0.525 -12.816 1.00 96.38 87 TYR A CA 1
ATOM 676 C C . TYR A 1 87 ? 13.525 -0.685 -13.484 1.00 96.38 87 TYR A C 1
ATOM 678 O O . TYR A 1 87 ? 12.591 -0.548 -14.273 1.00 96.38 87 TYR A O 1
ATOM 686 N N . ALA A 1 88 ? 14.035 -1.877 -13.183 1.00 94.94 88 ALA A N 1
ATOM 687 C CA . ALA A 1 88 ? 13.586 -3.149 -13.738 1.00 94.94 88 ALA A CA 1
ATOM 688 C C . ALA A 1 88 ? 13.775 -4.304 -12.739 1.00 94.94 88 ALA A C 1
ATOM 690 O O . ALA A 1 88 ? 14.292 -4.131 -11.634 1.00 94.94 88 ALA A O 1
ATOM 691 N N . GLY A 1 89 ? 13.395 -5.509 -13.165 1.00 94.31 89 GLY A N 1
ATOM 692 C CA . GLY A 1 89 ? 13.423 -6.715 -12.340 1.00 94.31 89 GLY A CA 1
ATOM 693 C C . GLY A 1 89 ? 12.075 -6.986 -11.664 1.00 94.31 89 GLY A C 1
ATOM 694 O O . GLY A 1 89 ? 11.192 -6.132 -11.694 1.00 94.31 89 GLY A O 1
ATOM 695 N N . PRO A 1 90 ? 11.900 -8.178 -11.072 1.00 92.94 90 PRO A N 1
ATOM 696 C CA . PRO A 1 90 ? 10.629 -8.590 -10.469 1.00 92.94 90 PRO A CA 1
ATOM 697 C C . PRO A 1 90 ? 10.211 -7.714 -9.277 1.00 92.94 90 PRO A C 1
ATOM 699 O O . PRO A 1 90 ? 9.024 -7.591 -8.995 1.00 92.94 90 PRO A O 1
ATOM 702 N N . ASP A 1 91 ? 11.178 -7.093 -8.604 1.00 94.88 91 ASP A N 1
ATOM 703 C CA . ASP A 1 91 ? 11.005 -6.230 -7.437 1.00 94.88 91 ASP A CA 1
ATOM 704 C C . ASP A 1 91 ? 11.488 -4.790 -7.687 1.00 94.88 91 ASP A C 1
ATOM 706 O O . ASP A 1 91 ? 11.647 -4.027 -6.742 1.00 94.88 91 ASP A O 1
ATOM 710 N N . CYS A 1 92 ? 11.762 -4.410 -8.939 1.00 97.19 92 CYS A N 1
ATOM 711 C CA . CYS A 1 92 ? 12.286 -3.089 -9.314 1.00 97.19 92 CYS A CA 1
ATOM 712 C C . CYS A 1 92 ? 13.665 -2.721 -8.733 1.00 97.19 92 CYS A C 1
ATOM 714 O O . CYS A 1 92 ? 14.034 -1.549 -8.716 1.00 97.19 92 CYS A O 1
ATOM 716 N N . SER A 1 93 ? 14.465 -3.688 -8.281 1.00 97.12 93 SER A N 1
ATOM 717 C CA . SER A 1 93 ? 15.800 -3.421 -7.719 1.00 97.12 93 SER A CA 1
ATOM 718 C C . SER A 1 93 ? 16.886 -3.105 -8.759 1.00 97.12 93 SER A C 1
ATOM 720 O O . SER A 1 93 ? 17.947 -2.585 -8.405 1.00 97.12 93 SER A O 1
ATOM 722 N N . LEU A 1 94 ? 16.664 -3.411 -10.041 1.00 97.38 94 LEU A N 1
ATOM 723 C CA . LEU A 1 94 ? 17.695 -3.302 -11.074 1.00 97.38 94 LEU A CA 1
ATOM 724 C C . LEU A 1 94 ? 17.666 -1.927 -11.739 1.00 97.38 94 LEU A C 1
ATOM 726 O O . LEU A 1 94 ? 16.746 -1.613 -12.489 1.00 97.38 94 LEU A O 1
ATOM 730 N N . LEU A 1 95 ? 18.715 -1.132 -11.527 1.00 96.38 95 LEU A N 1
ATOM 731 C CA . LEU A 1 95 ? 18.919 0.125 -12.245 1.00 96.38 95 LEU A CA 1
ATOM 732 C C . LEU A 1 95 ? 19.371 -0.147 -13.687 1.00 96.38 95 LEU A C 1
ATOM 734 O O . LEU A 1 95 ? 20.366 -0.838 -13.920 1.00 96.38 95 LEU A O 1
ATOM 738 N N . ILE A 1 96 ? 18.681 0.448 -14.658 1.00 96.50 96 ILE A N 1
ATOM 739 C CA . ILE A 1 96 ? 19.038 0.355 -16.076 1.00 96.50 96 ILE A CA 1
ATOM 740 C C . ILE A 1 96 ? 20.167 1.359 -16.379 1.00 96.50 96 ILE A C 1
ATOM 742 O O . ILE A 1 96 ? 19.958 2.571 -16.251 1.00 96.50 96 ILE A O 1
ATOM 746 N N . PRO A 1 97 ? 21.361 0.907 -16.810 1.00 95.19 97 PRO A N 1
ATOM 747 C CA . PRO A 1 97 ? 22.461 1.809 -17.134 1.00 95.19 97 PRO A CA 1
ATOM 748 C C . PRO A 1 97 ? 22.147 2.629 -18.391 1.00 95.19 97 PRO A C 1
ATOM 750 O O . PRO A 1 97 ? 21.511 2.141 -19.322 1.00 95.19 97 PRO A O 1
ATOM 753 N N . ASN A 1 98 ? 22.641 3.869 -18.440 1.00 93.75 98 ASN A N 1
ATOM 754 C CA . ASN A 1 98 ? 22.418 4.812 -19.549 1.00 93.75 98 ASN A CA 1
ATOM 755 C C . ASN A 1 98 ? 20.936 5.124 -19.839 1.00 93.75 98 ASN A C 1
ATOM 757 O O . ASN A 1 98 ? 20.589 5.499 -20.957 1.00 93.75 98 ASN A O 1
ATOM 761 N N . CYS A 1 99 ? 20.064 4.993 -18.840 1.00 94.62 99 CYS A N 1
ATOM 762 C CA . CYS A 1 99 ? 18.675 5.416 -18.944 1.00 94.62 99 CYS A CA 1
ATOM 763 C C . CYS A 1 99 ? 18.548 6.934 -18.736 1.00 94.62 99 CYS A C 1
ATOM 765 O O . CYS A 1 99 ? 19.117 7.499 -17.800 1.00 94.62 99 CYS A O 1
ATOM 767 N N . SER A 1 100 ? 17.812 7.607 -19.620 1.00 92.62 100 SER A N 1
ATOM 768 C CA . SER A 1 100 ? 17.529 9.035 -19.485 1.00 92.62 100 SER A CA 1
ATOM 769 C C . SER A 1 100 ? 16.475 9.266 -18.408 1.00 92.62 100 SER A C 1
ATOM 771 O O . SER A 1 100 ? 15.395 8.680 -18.458 1.00 92.62 100 SER A O 1
ATOM 773 N N . ALA A 1 101 ? 16.775 10.152 -17.458 1.00 88.12 101 ALA A N 1
ATOM 774 C CA . ALA A 1 101 ? 15.785 10.597 -16.490 1.00 88.12 101 ALA A CA 1
ATOM 775 C C . ALA A 1 101 ? 14.609 11.267 -17.217 1.00 88.12 101 ALA A C 1
ATOM 777 O O . ALA A 1 101 ? 14.808 12.144 -18.060 1.00 88.12 101 ALA A O 1
ATOM 778 N N . ASN A 1 102 ? 13.395 10.854 -16.869 1.00 84.56 102 ASN A N 1
ATOM 779 C CA . ASN A 1 102 ? 12.162 11.491 -17.303 1.00 84.56 102 ASN A CA 1
ATOM 780 C C . ASN A 1 102 ? 11.582 12.260 -16.112 1.00 84.56 102 ASN A C 1
ATOM 782 O O . ASN A 1 102 ? 11.359 11.667 -15.061 1.00 84.56 102 ASN A O 1
ATOM 786 N N . ALA A 1 103 ? 11.378 13.566 -16.270 1.00 81.81 103 ALA A N 1
ATOM 787 C CA . ALA A 1 103 ? 10.813 14.443 -15.243 1.00 81.81 103 ALA A CA 1
ATOM 788 C C . ALA A 1 103 ? 9.546 15.160 -15.742 1.00 81.81 103 ALA A C 1
ATOM 790 O O . ALA A 1 103 ? 9.224 16.246 -15.268 1.00 81.81 103 ALA A O 1
ATOM 791 N N . PHE A 1 104 ? 8.879 14.591 -16.749 1.00 76.81 104 PHE A N 1
ATOM 792 C CA . PHE A 1 104 ? 7.692 15.172 -17.377 1.00 76.81 104 PHE A CA 1
ATOM 793 C C . PHE A 1 104 ? 6.362 14.640 -16.808 1.00 76.81 104 PHE A C 1
ATOM 795 O O . PHE A 1 104 ? 5.328 14.879 -17.428 1.00 76.81 104 PHE A O 1
ATOM 802 N N . ASP A 1 105 ? 6.395 13.967 -15.652 1.00 56.34 105 ASP A N 1
ATOM 803 C CA . ASP A 1 105 ? 5.214 13.502 -14.903 1.00 56.34 105 ASP A CA 1
ATOM 804 C C . ASP A 1 105 ? 4.865 14.433 -13.730 1.00 56.34 105 ASP A C 1
ATOM 806 O O . ASP A 1 105 ? 5.796 14.844 -12.994 1.00 56.34 105 ASP A O 1
#

pLDDT: mean 85.3, std 14.51, range [48.53, 97.38]

Foldseek 3Di:
DVVVVVVVVVVVVVVVVVVVVVVVVVVVVVVVVVVVVVCVVVPCVPCVVVVVLQVVQQPDALVVFFGFDSPADDDPNHHFTDGDFQFDDRSRPDGHPPGDDDPPD

Organism: Nicotiana sylvestris (NCBI:txid4096)

Radius of gyration: 28.18 Å; chains: 1; bounding box: 41×47×82 Å